Protein AF-A0A955S7M7-F1 (afdb_monomer_lite)

Foldseek 3Di:
DDAPPVRDDDDDDDDDPPDDDPPDDDDPVNVVVPPDDDQADQLLVVLVVLVVLQVPDPDRDLCVSCVVVVHDSVVSVLSPLLVVQDPVVSVVLPPDSNSSLDDSVLSVVLSPDDNVCSVVSSVVSVVPDPPPPPPPPDPDD

pLDDT: mean 81.3, std 17.33, range [35.22, 98.0]

Sequence (141 aa):
MAYNERREVSIVEGHAPYGISTEERINKKILKSYTPQKPKLNPIKTALRYQDVYQSLPSPSMKKAAEILGVSRVRVYQMLNLLKLDKAIINYLLKDKTGEYYTERQLRDLLYLPIDEQFKEIEKLHNSKPIESSNFSLKQT

Radius of gyration: 23.98 Å; chains: 1; bounding box: 55×56×64 Å

Secondary structure (DSSP, 8-state):
--B-TTS-B--PPPPPPTT--TTS---HHHHHHHS--PPPPPHHHHHHHHHHHHHTSSS--HHHHHHHHTS-HHHHHHHHHHTTS-HHHHHHHHSTTGGGG--HHHHHHHTTS-HHHHHHHHHHHHHTS------------

Structure (mmCIF, N/CA/C/O backbone):
data_AF-A0A955S7M7-F1
#
_entry.id   AF-A0A955S7M7-F1
#
loop_
_atom_site.group_PDB
_atom_site.id
_atom_site.type_symbol
_atom_site.label_atom_id
_atom_site.label_alt_id
_atom_site.label_comp_id
_atom_site.label_asym_id
_atom_site.label_entity_id
_atom_site.label_seq_id
_atom_site.pdbx_PDB_ins_code
_atom_site.Cartn_x
_atom_site.Cartn_y
_atom_site.Cartn_z
_atom_site.occupancy
_atom_site.B_iso_or_equiv
_atom_site.auth_seq_id
_atom_site.auth_comp_id
_atom_site.auth_asym_id
_atom_site.auth_atom_id
_atom_site.pdbx_PDB_model_num
ATOM 1 N N . MET A 1 1 ? 31.449 -32.552 17.020 1.00 50.72 1 MET A N 1
ATOM 2 C CA . MET A 1 1 ? 30.815 -33.228 18.170 1.00 50.72 1 MET A CA 1
ATOM 3 C C . MET A 1 1 ? 31.916 -33.562 19.152 1.00 50.72 1 MET A C 1
ATOM 5 O O . MET A 1 1 ? 32.897 -34.159 18.725 1.00 50.72 1 MET A O 1
ATOM 9 N N . ALA A 1 2 ? 31.822 -33.079 20.389 1.00 51.44 2 ALA A N 1
ATOM 10 C CA . ALA A 1 2 ? 32.811 -33.380 21.419 1.00 51.44 2 ALA A CA 1
ATOM 11 C C . ALA A 1 2 ? 32.436 -34.720 22.068 1.00 51.44 2 ALA A C 1
ATOM 13 O O . ALA A 1 2 ? 31.298 -34.889 22.497 1.00 51.44 2 ALA A O 1
ATOM 14 N N . TYR A 1 3 ? 33.368 -35.668 22.065 1.00 59.75 3 TYR A N 1
ATOM 15 C CA . TYR A 1 3 ? 33.224 -36.986 22.683 1.00 59.75 3 TYR A CA 1
ATOM 16 C C . TYR A 1 3 ? 34.063 -37.019 23.962 1.00 59.75 3 TYR A C 1
ATOM 18 O O . TYR A 1 3 ? 35.113 -36.374 24.011 1.00 59.75 3 TYR A O 1
ATOM 26 N N . ASN A 1 4 ? 33.623 -37.759 24.981 1.00 70.69 4 ASN A N 1
ATOM 27 C CA . ASN A 1 4 ? 34.439 -37.973 26.178 1.00 70.69 4 ASN A CA 1
ATOM 28 C C . ASN A 1 4 ? 35.606 -38.946 25.890 1.00 70.69 4 ASN A C 1
ATOM 30 O O . ASN A 1 4 ? 35.678 -39.559 24.822 1.00 70.69 4 ASN A O 1
ATOM 34 N N . GLU A 1 5 ? 36.515 -39.125 26.852 1.00 73.19 5 GLU A N 1
ATOM 35 C CA . GLU A 1 5 ? 37.690 -40.010 26.723 1.00 73.19 5 GLU A CA 1
ATOM 36 C C . GLU A 1 5 ? 37.332 -41.478 26.412 1.00 73.19 5 GLU A C 1
ATOM 38 O O . GLU A 1 5 ? 38.167 -42.235 25.920 1.00 73.19 5 GLU A O 1
ATOM 43 N N . ARG A 1 6 ? 36.072 -41.877 26.633 1.00 76.00 6 ARG A N 1
ATOM 44 C CA . ARG A 1 6 ? 35.530 -43.214 26.347 1.00 76.00 6 ARG A CA 1
ATOM 45 C C . ARG A 1 6 ? 34.767 -43.301 25.019 1.00 76.00 6 ARG A C 1
ATOM 47 O O . ARG A 1 6 ? 34.177 -44.335 24.730 1.00 76.00 6 ARG A O 1
ATOM 54 N N . ARG A 1 7 ? 34.810 -42.250 24.186 1.00 66.75 7 ARG A N 1
ATOM 55 C CA . ARG A 1 7 ? 34.071 -42.124 22.910 1.00 66.75 7 ARG A CA 1
ATOM 56 C C . ARG A 1 7 ? 32.548 -42.220 23.046 1.00 66.75 7 ARG A C 1
ATOM 58 O O . ARG A 1 7 ? 31.852 -42.521 22.078 1.00 66.75 7 ARG A O 1
ATOM 65 N N . GLU A 1 8 ? 32.019 -41.907 24.217 1.00 77.50 8 GLU A N 1
ATOM 66 C CA . GLU A 1 8 ? 30.584 -41.799 24.444 1.00 77.50 8 GLU A CA 1
ATOM 67 C C . GLU A 1 8 ? 30.122 -40.357 24.204 1.00 77.50 8 GLU A C 1
ATOM 69 O O . GLU A 1 8 ? 30.885 -39.389 24.329 1.00 77.50 8 GLU A O 1
ATOM 74 N N . VAL A 1 9 ? 28.848 -40.210 23.839 1.00 63.97 9 VAL A N 1
ATOM 75 C CA . VAL A 1 9 ? 28.212 -38.902 23.678 1.00 63.97 9 VAL A CA 1
ATOM 76 C C . VAL A 1 9 ? 27.971 -38.319 25.070 1.00 63.97 9 VAL A C 1
ATOM 78 O O . VAL A 1 9 ? 27.042 -38.719 25.765 1.00 63.97 9 VAL A O 1
ATOM 81 N N . SER A 1 10 ? 28.808 -37.369 25.487 1.00 64.00 10 SER A N 1
ATOM 82 C CA . SER A 1 10 ? 28.600 -36.616 26.724 1.00 64.00 10 SER A CA 1
ATOM 83 C C . SER A 1 10 ? 27.655 -35.444 26.468 1.00 64.00 10 SER A C 1
ATOM 85 O O . SER A 1 10 ? 28.010 -34.498 25.760 1.00 64.00 10 SER A O 1
ATOM 87 N N . ILE A 1 11 ? 26.459 -35.493 27.051 1.00 71.94 11 ILE A N 1
ATOM 88 C CA . ILE A 1 11 ? 25.550 -34.347 27.100 1.00 71.94 11 ILE A CA 1
ATOM 89 C C . ILE A 1 11 ? 26.026 -33.449 28.246 1.00 71.94 11 ILE A C 1
ATOM 91 O O . ILE A 1 11 ? 25.986 -33.851 29.404 1.00 71.94 11 ILE A O 1
ATOM 95 N N . VAL A 1 12 ? 26.518 -32.253 27.920 1.00 71.69 12 VAL A N 1
ATOM 96 C CA . VAL A 1 12 ? 26.859 -31.229 28.916 1.00 71.69 12 VAL A CA 1
ATOM 97 C C . VAL A 1 12 ? 25.643 -30.325 29.083 1.00 71.69 12 VAL A C 1
ATOM 99 O O . VAL A 1 12 ? 25.223 -29.672 28.126 1.00 71.69 12 VAL A O 1
ATOM 102 N N . GLU A 1 13 ? 25.061 -30.298 30.280 1.00 66.62 13 GLU A N 1
ATOM 103 C CA . GLU A 1 13 ? 23.952 -29.399 30.600 1.00 66.62 13 GLU A CA 1
ATOM 104 C C . GLU A 1 13 ? 24.451 -27.946 30.637 1.00 66.62 13 GLU A C 1
ATOM 106 O O . GLU A 1 13 ? 25.315 -27.577 31.432 1.00 66.62 13 GLU A O 1
ATOM 111 N N . GLY A 1 14 ? 23.935 -27.109 29.734 1.00 73.31 14 GLY A N 1
ATOM 112 C CA . GLY A 1 14 ? 24.192 -25.669 29.746 1.00 73.31 14 GLY A CA 1
ATOM 113 C C . GLY A 1 14 ? 23.312 -24.950 30.771 1.00 73.31 14 GLY A C 1
ATOM 114 O O . GLY A 1 14 ? 22.201 -25.389 31.062 1.00 73.31 14 GLY A O 1
ATOM 115 N N . HIS A 1 15 ? 23.775 -23.814 31.298 1.00 65.88 15 HIS A N 1
ATOM 116 C CA . HIS A 1 15 ? 22.924 -22.947 32.118 1.00 65.88 15 HIS A CA 1
ATOM 117 C C . HIS A 1 15 ? 21.809 -22.326 31.268 1.00 65.88 15 HIS A C 1
ATOM 119 O O . HIS A 1 15 ? 22.070 -21.739 30.215 1.00 65.88 15 HIS A O 1
ATOM 125 N N . ALA A 1 16 ? 20.563 -22.450 31.732 1.00 59.22 16 ALA A N 1
ATOM 126 C CA . ALA A 1 16 ? 19.415 -21.829 31.087 1.00 59.22 16 ALA A CA 1
ATOM 127 C C . ALA A 1 16 ? 19.572 -20.293 31.082 1.00 59.22 16 ALA A C 1
ATOM 129 O O . ALA A 1 16 ? 20.018 -19.723 32.083 1.00 59.22 16 ALA A O 1
ATOM 130 N N . PRO A 1 17 ? 19.223 -19.601 29.980 1.00 62.66 17 PRO A N 1
ATOM 131 C CA . PRO A 1 17 ? 19.267 -18.144 29.937 1.00 62.66 17 PRO A CA 1
ATOM 132 C C . PRO A 1 17 ? 18.369 -17.564 31.037 1.00 62.66 17 PRO A C 1
ATOM 134 O O . PRO A 1 17 ? 17.229 -17.993 31.221 1.00 62.66 17 PRO A O 1
ATOM 137 N N . TYR A 1 18 ? 18.901 -16.596 31.782 1.00 59.19 18 TYR A N 1
ATOM 138 C CA . TYR A 1 18 ? 18.218 -15.962 32.907 1.00 59.19 18 TYR A CA 1
ATOM 139 C C . TYR A 1 18 ? 16.876 -15.335 32.478 1.00 59.19 18 TYR A C 1
ATOM 141 O O . TYR A 1 18 ? 16.777 -14.710 31.423 1.00 59.19 18 TYR A O 1
ATOM 149 N N . GLY A 1 19 ? 15.844 -15.469 33.323 1.00 59.75 19 GLY A N 1
ATOM 150 C CA . GLY A 1 19 ? 14.578 -14.728 33.198 1.00 59.75 19 GLY A CA 1
ATOM 151 C C . GLY A 1 19 ? 13.361 -15.496 32.669 1.00 59.75 19 GLY A C 1
ATOM 152 O O . GLY A 1 19 ? 12.301 -14.892 32.521 1.00 59.75 19 GLY A O 1
ATOM 153 N N . ILE A 1 20 ? 13.466 -16.803 32.415 1.00 56.72 20 ILE A N 1
ATOM 154 C CA . ILE A 1 20 ? 12.308 -17.656 32.111 1.00 56.72 20 ILE A CA 1
ATOM 155 C C . ILE A 1 20 ? 12.037 -18.534 33.336 1.00 56.72 20 ILE A C 1
ATOM 157 O O . ILE A 1 20 ? 12.893 -19.331 33.709 1.00 56.72 20 ILE A O 1
ATOM 161 N N . SER A 1 21 ? 10.872 -18.374 33.975 1.00 54.31 21 SER A N 1
ATOM 162 C CA . SER A 1 21 ? 10.442 -19.276 35.052 1.00 54.31 21 SER A CA 1
ATOM 163 C C . SER A 1 21 ? 10.392 -20.706 34.509 1.00 54.31 21 SER A C 1
ATOM 165 O O . SER A 1 21 ? 9.689 -20.978 33.537 1.00 54.31 21 SER A O 1
ATOM 167 N N . THR A 1 22 ? 11.171 -21.608 35.102 1.00 56.41 22 THR A N 1
ATOM 168 C CA . THR A 1 22 ? 11.323 -23.011 34.679 1.00 56.41 22 THR A CA 1
ATOM 169 C C . THR A 1 22 ? 10.104 -23.883 34.988 1.00 56.41 22 THR A C 1
ATOM 171 O O . THR A 1 22 ? 10.084 -25.049 34.604 1.00 56.41 22 THR A O 1
ATOM 174 N N . GLU A 1 23 ? 9.094 -23.342 35.672 1.00 63.41 23 GLU A N 1
ATOM 175 C CA . GLU A 1 23 ? 7.912 -24.089 36.123 1.00 63.41 23 GLU A CA 1
ATOM 176 C C . GLU A 1 23 ? 6.838 -24.231 35.033 1.00 63.41 23 GLU A C 1
ATOM 178 O O . GLU A 1 23 ? 6.063 -25.188 35.040 1.00 63.41 23 GLU A O 1
ATOM 183 N N . GLU A 1 24 ? 6.818 -23.331 34.045 1.00 65.00 24 GLU A N 1
ATOM 184 C CA . GLU A 1 24 ? 5.867 -23.381 32.936 1.00 65.00 24 GLU A CA 1
ATOM 185 C C . GLU A 1 24 ? 6.551 -23.775 31.625 1.00 65.00 24 GLU A C 1
ATOM 187 O O . GLU A 1 24 ? 7.594 -23.245 31.235 1.00 65.00 24 GLU A O 1
ATOM 192 N N . ARG A 1 25 ? 5.923 -24.688 30.875 1.00 73.06 25 ARG A N 1
ATOM 193 C CA . ARG A 1 25 ? 6.382 -25.048 29.531 1.00 73.06 25 ARG A CA 1
ATOM 194 C C . ARG A 1 25 ? 6.424 -23.796 28.653 1.00 73.06 25 ARG A C 1
ATOM 196 O O . ARG A 1 25 ? 5.383 -23.211 28.344 1.00 73.06 25 ARG A O 1
ATOM 203 N N . ILE A 1 26 ? 7.619 -23.438 28.182 1.00 74.69 26 ILE A N 1
ATOM 204 C CA . ILE A 1 26 ? 7.819 -22.326 27.247 1.00 74.69 26 ILE A CA 1
ATOM 205 C C . ILE A 1 26 ? 6.971 -22.570 25.995 1.00 74.69 26 ILE A C 1
ATOM 207 O O . ILE A 1 26 ? 7.253 -23.449 25.180 1.00 74.69 26 ILE A O 1
ATOM 211 N N . ASN A 1 27 ? 5.926 -21.762 25.833 1.00 79.88 27 ASN A N 1
ATOM 212 C CA . ASN A 1 27 ? 5.008 -21.833 24.704 1.00 79.88 27 ASN A CA 1
ATOM 213 C C . ASN A 1 27 ? 5.214 -20.639 23.764 1.00 79.88 27 ASN A C 1
ATOM 215 O O . ASN A 1 27 ? 5.605 -19.548 24.181 1.00 79.88 27 ASN A O 1
ATOM 219 N N . LYS A 1 28 ? 4.870 -20.801 22.476 1.00 79.31 28 LYS A N 1
ATOM 220 C CA . LYS A 1 28 ? 5.004 -19.741 21.449 1.00 79.31 28 LYS A CA 1
ATOM 221 C C . LYS A 1 28 ? 4.345 -18.411 21.846 1.00 79.31 28 LYS A C 1
ATOM 223 O O . LYS A 1 28 ? 4.789 -17.358 21.403 1.00 79.31 28 LYS A O 1
ATOM 228 N N . LYS A 1 29 ? 3.282 -18.456 22.657 1.00 80.50 29 LYS A N 1
ATOM 229 C CA . LYS A 1 29 ? 2.574 -17.271 23.164 1.00 80.50 29 LYS A CA 1
ATOM 230 C C . LYS A 1 29 ? 3.432 -16.467 24.150 1.00 80.50 29 LYS A C 1
ATOM 232 O O . LYS A 1 29 ? 3.500 -15.254 24.009 1.00 80.50 29 LYS A O 1
ATOM 237 N N . ILE A 1 30 ? 4.120 -17.157 25.061 1.00 79.75 30 ILE A N 1
ATOM 238 C CA . ILE A 1 30 ? 5.053 -16.572 26.035 1.00 79.75 30 ILE A CA 1
ATOM 239 C C . ILE A 1 30 ? 6.227 -15.936 25.284 1.00 79.75 30 ILE A C 1
ATOM 241 O O . ILE A 1 30 ? 6.540 -14.770 25.473 1.00 79.75 30 ILE A O 1
ATOM 245 N N . LEU A 1 31 ? 6.816 -16.648 24.318 1.00 80.19 31 LEU A N 1
ATOM 246 C CA . LEU A 1 31 ? 7.894 -16.080 23.498 1.00 80.19 31 LEU A CA 1
ATOM 247 C C . LEU A 1 31 ? 7.456 -14.811 22.743 1.00 80.19 31 LEU A C 1
ATOM 249 O O . LEU A 1 31 ? 8.218 -13.852 22.672 1.00 80.19 31 LEU A O 1
ATOM 253 N N . LYS A 1 32 ? 6.216 -14.766 22.231 1.00 78.25 32 LYS A N 1
ATOM 254 C CA . LYS A 1 32 ? 5.663 -13.574 21.563 1.00 78.25 32 LYS A CA 1
ATOM 255 C C . LY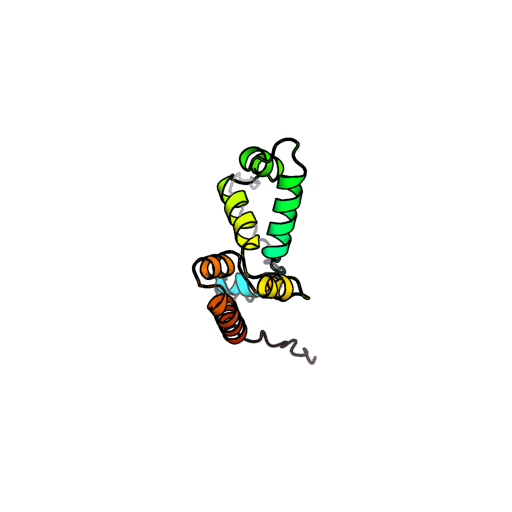S A 1 32 ? 5.469 -12.372 22.493 1.00 78.25 32 LYS A C 1
ATOM 257 O O . LYS A 1 32 ? 5.595 -11.248 22.019 1.00 78.25 32 LYS A O 1
ATOM 262 N N . SER A 1 33 ? 5.156 -12.569 23.775 1.00 77.06 33 SER A N 1
ATOM 263 C CA . SER A 1 33 ? 5.026 -11.443 24.713 1.00 77.06 33 SER A CA 1
ATOM 264 C C . SER A 1 33 ? 6.374 -10.817 25.070 1.00 77.06 33 SER A C 1
ATOM 266 O O . SER A 1 33 ? 6.419 -9.631 25.373 1.00 77.06 33 SER A O 1
ATOM 268 N N . TYR A 1 34 ? 7.465 -11.586 24.990 1.00 78.12 34 TYR A N 1
ATOM 269 C CA . TYR A 1 34 ? 8.823 -11.091 25.244 1.00 78.12 34 TYR A CA 1
ATOM 270 C C . TYR A 1 34 ? 9.558 -10.612 23.985 1.00 78.12 34 TYR A C 1
ATOM 272 O O . TYR A 1 34 ? 10.609 -9.982 24.096 1.00 78.12 34 TYR A O 1
ATOM 280 N N . THR A 1 35 ? 9.041 -10.875 22.779 1.00 74.56 35 THR A N 1
ATOM 281 C CA . THR A 1 35 ? 9.638 -10.305 21.565 1.00 74.56 35 THR A CA 1
ATOM 282 C C . THR A 1 35 ? 9.396 -8.796 21.499 1.00 74.56 35 THR A C 1
ATOM 284 O O . THR A 1 35 ? 8.239 -8.375 21.563 1.00 74.56 35 THR A O 1
ATOM 287 N N . PRO A 1 36 ? 10.446 -7.972 21.312 1.00 74.44 36 PRO A N 1
ATOM 288 C CA . PRO A 1 36 ? 10.286 -6.530 21.199 1.00 74.44 36 PRO A CA 1
ATOM 289 C C . PRO A 1 36 ? 9.403 -6.203 19.995 1.00 74.44 36 PRO A C 1
ATOM 291 O O . PRO A 1 36 ? 9.660 -6.658 18.873 1.00 74.44 36 PRO A O 1
ATOM 294 N N . GLN A 1 37 ? 8.356 -5.412 20.225 1.00 68.06 37 GLN A N 1
ATOM 295 C CA . GLN A 1 37 ? 7.478 -4.962 19.155 1.00 68.06 37 GLN A CA 1
ATOM 296 C C . GLN A 1 37 ? 8.246 -3.989 18.259 1.00 68.06 37 GLN A C 1
ATOM 298 O O . GLN A 1 37 ? 8.525 -2.852 18.636 1.00 68.06 37 GLN A O 1
ATOM 303 N N . LYS A 1 38 ? 8.633 -4.446 17.065 1.00 69.50 38 LYS A N 1
ATOM 304 C CA . LYS A 1 38 ? 9.236 -3.566 16.061 1.00 69.50 38 LYS A CA 1
ATOM 305 C C . LYS A 1 38 ? 8.142 -2.670 15.469 1.00 69.50 38 LYS A C 1
ATOM 307 O O . LYS A 1 38 ? 7.090 -3.204 15.103 1.00 69.50 38 LYS A O 1
ATOM 312 N N . PRO A 1 39 ? 8.379 -1.352 15.332 1.00 68.31 39 PRO A N 1
ATOM 313 C CA . PRO A 1 39 ? 7.423 -0.468 14.682 1.00 68.31 39 PRO A CA 1
ATOM 314 C C . PRO A 1 39 ? 7.182 -0.952 13.252 1.00 68.31 39 PRO A C 1
ATOM 316 O O . PRO A 1 39 ? 8.118 -1.294 12.521 1.00 68.31 39 PRO A O 1
ATOM 319 N N . LYS A 1 40 ? 5.908 -1.047 12.868 1.00 80.38 40 LYS A N 1
ATOM 320 C CA . LYS A 1 40 ? 5.527 -1.484 11.525 1.00 80.38 40 LYS A CA 1
ATOM 321 C C . LYS A 1 40 ? 5.818 -0.359 10.543 1.00 80.38 40 LYS A C 1
ATOM 323 O O . LYS A 1 40 ? 5.518 0.800 10.802 1.00 80.38 40 LYS A O 1
ATOM 328 N N . LEU A 1 41 ? 6.379 -0.707 9.389 1.00 87.75 41 LEU A N 1
ATOM 329 C CA . LEU A 1 41 ? 6.639 0.273 8.343 1.00 87.75 41 LEU A CA 1
ATOM 330 C C . LEU A 1 41 ? 5.313 0.746 7.737 1.00 87.75 41 LEU A C 1
ATOM 332 O O . LEU A 1 41 ? 4.488 -0.074 7.336 1.00 87.75 41 LEU A O 1
ATOM 336 N N . ASN A 1 42 ? 5.136 2.062 7.635 1.00 92.88 42 ASN A N 1
ATOM 337 C CA . ASN A 1 42 ? 3.965 2.657 7.001 1.00 92.88 42 ASN A CA 1
ATOM 338 C C . ASN A 1 42 ? 3.853 2.186 5.527 1.00 92.88 42 ASN A C 1
ATOM 340 O O . ASN A 1 42 ? 4.772 2.438 4.729 1.00 92.88 42 ASN A O 1
ATOM 344 N N . PRO A 1 43 ? 2.744 1.527 5.135 1.00 94.12 43 PRO A N 1
ATOM 345 C CA . PRO A 1 43 ? 2.565 1.027 3.774 1.00 94.12 43 PRO A CA 1
ATOM 346 C C . PRO A 1 43 ? 2.586 2.128 2.710 1.00 94.12 43 PRO A C 1
ATOM 348 O O . PRO A 1 43 ? 3.123 1.907 1.628 1.00 94.12 43 PRO A O 1
ATOM 351 N N . ILE A 1 44 ? 2.069 3.322 3.016 1.00 96.31 44 ILE A N 1
ATOM 352 C CA . ILE A 1 44 ? 2.034 4.452 2.076 1.00 96.31 44 ILE A CA 1
ATOM 353 C C . ILE A 1 44 ? 3.440 5.006 1.841 1.00 96.31 44 ILE A C 1
ATOM 355 O O . ILE A 1 44 ? 3.826 5.218 0.696 1.00 96.31 44 ILE A O 1
ATOM 359 N N . LYS A 1 45 ? 4.261 5.141 2.893 1.00 95.06 45 LYS A N 1
ATOM 360 C CA . LYS A 1 45 ? 5.680 5.527 2.737 1.00 95.06 45 LYS A CA 1
ATOM 361 C C . LYS A 1 45 ? 6.440 4.518 1.874 1.00 95.06 45 LYS A C 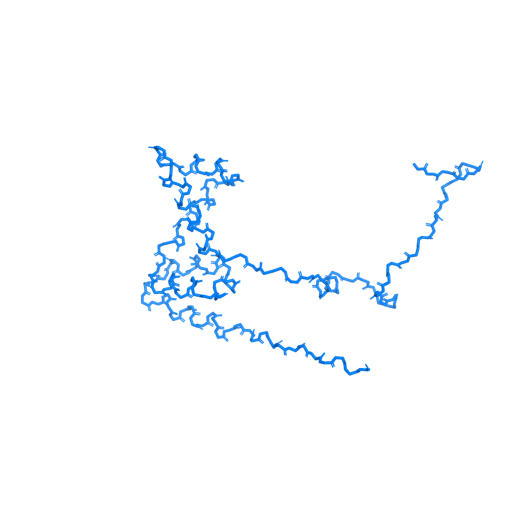1
ATOM 363 O O . LYS A 1 45 ? 7.257 4.890 1.037 1.00 95.06 45 LYS A O 1
ATOM 368 N N . THR A 1 46 ? 6.135 3.233 2.049 1.00 95.19 46 THR A N 1
ATOM 369 C CA . THR A 1 46 ? 6.705 2.168 1.215 1.00 95.19 46 THR A CA 1
ATOM 370 C C . THR A 1 46 ? 6.257 2.303 -0.240 1.00 95.19 46 THR A C 1
ATOM 372 O O . THR A 1 46 ? 7.080 2.186 -1.142 1.00 95.19 46 THR A O 1
ATOM 375 N N . ALA A 1 47 ? 4.976 2.587 -0.477 1.00 97.12 47 ALA A N 1
ATOM 376 C CA . ALA A 1 47 ? 4.431 2.780 -1.814 1.00 97.12 47 ALA A CA 1
ATOM 377 C C . ALA A 1 47 ? 5.031 3.995 -2.539 1.00 97.12 47 ALA A C 1
ATOM 379 O O . ALA A 1 47 ? 5.350 3.882 -3.721 1.00 97.12 47 ALA A O 1
ATOM 380 N N . LEU A 1 48 ? 5.267 5.106 -1.834 1.00 97.00 48 LEU A N 1
ATOM 381 C CA . LEU A 1 48 ? 5.964 6.274 -2.384 1.00 97.00 48 LEU A CA 1
ATOM 382 C C . LEU A 1 48 ? 7.390 5.922 -2.822 1.00 97.00 48 LEU A C 1
ATOM 384 O O . LEU A 1 48 ? 7.749 6.159 -3.968 1.00 97.00 48 LEU A O 1
ATOM 388 N N . ARG A 1 49 ? 8.156 5.206 -1.987 1.00 96.81 49 ARG A N 1
ATOM 389 C CA . ARG A 1 49 ? 9.492 4.716 -2.379 1.00 96.81 49 ARG A CA 1
ATOM 390 C C . ARG A 1 49 ? 9.446 3.867 -3.656 1.00 96.81 49 ARG A C 1
ATOM 392 O O . ARG A 1 49 ? 10.355 3.916 -4.480 1.00 96.81 49 ARG A O 1
ATOM 399 N N . TYR A 1 50 ? 8.407 3.049 -3.816 1.00 97.56 50 TYR A N 1
ATOM 400 C CA . TYR A 1 50 ? 8.226 2.239 -5.022 1.00 97.56 50 TYR A CA 1
ATOM 401 C C . TYR A 1 50 ? 7.901 3.107 -6.239 1.00 97.56 50 TYR A C 1
ATOM 403 O O . TYR A 1 50 ? 8.383 2.813 -7.333 1.00 97.56 50 TYR A O 1
ATOM 411 N N . GLN A 1 51 ? 7.105 4.161 -6.055 1.00 97.38 51 GLN A N 1
ATOM 412 C CA . GLN A 1 51 ? 6.819 5.148 -7.090 1.00 97.38 51 GLN A CA 1
ATOM 413 C C . GLN A 1 51 ? 8.093 5.869 -7.536 1.00 97.38 51 GLN A C 1
ATOM 415 O O . GLN A 1 51 ? 8.323 5.945 -8.740 1.00 97.38 51 GLN A O 1
ATOM 420 N N . ASP A 1 52 ? 8.948 6.290 -6.604 1.00 97.06 52 ASP A N 1
ATOM 421 C CA . ASP A 1 52 ? 10.220 6.958 -6.909 1.00 97.06 52 ASP A CA 1
ATOM 422 C C . ASP A 1 52 ? 11.127 6.066 -7.773 1.00 97.06 52 ASP A C 1
ATOM 424 O O . ASP A 1 52 ? 11.661 6.483 -8.805 1.00 97.06 52 ASP A O 1
ATOM 428 N N . VAL A 1 53 ? 11.252 4.786 -7.407 1.00 96.62 53 VAL A N 1
ATOM 429 C CA . VAL A 1 53 ? 12.031 3.817 -8.195 1.00 96.62 53 VAL A CA 1
ATOM 430 C C . VAL A 1 53 ? 11.385 3.566 -9.557 1.00 96.62 53 VAL A C 1
ATOM 432 O O . VAL A 1 53 ? 12.080 3.479 -10.562 1.00 96.62 53 VAL A O 1
ATOM 435 N N . TYR A 1 54 ? 10.058 3.473 -9.627 1.00 96.56 54 TYR A N 1
ATOM 436 C CA . TYR A 1 54 ? 9.354 3.260 -10.890 1.00 96.56 54 TYR A CA 1
ATOM 437 C C . TYR A 1 54 ? 9.491 4.451 -11.853 1.00 96.56 54 TYR A C 1
ATOM 439 O O . TYR A 1 54 ? 9.660 4.241 -13.055 1.00 96.56 54 TYR A O 1
ATOM 447 N N . GLN A 1 55 ? 9.430 5.680 -11.335 1.00 96.00 55 GLN A N 1
ATOM 448 C CA . GLN A 1 55 ? 9.507 6.920 -12.114 1.00 96.00 55 GLN A CA 1
ATOM 449 C C . GLN A 1 55 ? 10.936 7.308 -12.503 1.00 96.00 55 GLN A C 1
ATOM 451 O O . GLN A 1 55 ? 11.125 7.933 -13.540 1.00 96.00 55 GLN A O 1
ATOM 456 N N . SER A 1 56 ? 11.941 6.917 -11.718 1.00 94.56 56 SER A N 1
ATOM 457 C CA . SER A 1 56 ? 13.354 7.175 -12.040 1.00 94.56 56 SER A CA 1
ATOM 458 C C . SER A 1 56 ? 13.897 6.311 -13.188 1.00 94.56 56 SER A C 1
ATOM 460 O O . SER A 1 56 ? 15.002 6.547 -13.676 1.00 94.56 56 SER A O 1
ATOM 462 N N . LEU A 1 57 ? 13.134 5.317 -13.651 1.00 92.62 57 LEU A N 1
ATOM 463 C CA . LEU A 1 57 ? 13.511 4.490 -14.792 1.00 92.62 57 LEU A CA 1
ATOM 464 C C . LEU A 1 57 ? 13.399 5.260 -16.119 1.00 92.62 57 LEU A C 1
ATOM 466 O O . LEU A 1 57 ? 12.361 5.867 -16.375 1.00 92.62 57 LEU A O 1
ATOM 470 N N . PRO A 1 58 ? 14.364 5.099 -17.050 1.00 92.06 58 PRO A N 1
ATOM 471 C CA . PRO A 1 58 ? 14.264 5.665 -18.402 1.00 92.06 58 PRO A CA 1
ATOM 472 C C . PRO A 1 58 ? 13.018 5.189 -19.165 1.00 92.06 58 PRO A C 1
ATOM 474 O O . PRO A 1 58 ? 12.479 5.887 -20.014 1.00 92.06 58 PRO A O 1
ATOM 477 N N . SER A 1 59 ? 12.568 3.967 -18.860 1.00 91.38 59 SER A N 1
ATOM 478 C CA . SER A 1 59 ? 11.363 3.346 -19.404 1.00 91.38 59 SER A CA 1
ATOM 479 C C . SER A 1 59 ? 10.553 2.751 -18.241 1.00 91.38 59 SER A C 1
ATOM 481 O O . SER A 1 59 ? 10.976 1.710 -17.709 1.00 91.38 59 SER A O 1
ATOM 483 N N . PRO A 1 60 ? 9.425 3.358 -17.829 1.00 89.88 60 PRO A N 1
ATOM 484 C CA . PRO A 1 60 ? 8.646 2.882 -16.691 1.00 89.88 60 PRO A CA 1
ATOM 485 C C . PRO A 1 60 ? 8.160 1.449 -16.922 1.00 89.88 60 PRO A C 1
ATOM 487 O O . PRO A 1 60 ? 7.353 1.167 -17.806 1.00 89.88 60 PRO A O 1
ATOM 490 N N . SER A 1 61 ? 8.691 0.507 -16.144 1.00 95.56 61 SER A N 1
ATOM 491 C CA . SER A 1 61 ? 8.327 -0.905 -16.234 1.00 95.56 61 SER A CA 1
ATOM 492 C C . SER A 1 61 ? 8.321 -1.530 -14.852 1.00 95.56 61 SER A C 1
ATOM 494 O O . SER A 1 61 ? 9.332 -1.541 -14.151 1.00 95.56 61 SER A O 1
ATOM 496 N N . MET A 1 62 ? 7.181 -2.117 -14.479 1.00 95.62 62 MET A N 1
ATOM 497 C CA . MET A 1 62 ? 7.025 -2.786 -13.185 1.00 95.62 62 MET A CA 1
ATOM 498 C C . MET A 1 62 ? 7.988 -3.964 -13.025 1.00 95.62 62 MET A C 1
ATOM 500 O O . MET A 1 62 ? 8.356 -4.285 -11.903 1.00 95.62 62 MET A O 1
ATOM 504 N N . LYS A 1 63 ? 8.404 -4.608 -14.126 1.00 96.69 63 LYS A N 1
ATOM 505 C CA . LYS A 1 63 ? 9.384 -5.702 -14.085 1.00 96.69 63 LYS A CA 1
ATOM 506 C C . LYS A 1 63 ? 10.765 -5.183 -13.672 1.00 96.69 63 LYS A C 1
ATOM 508 O O . LYS A 1 63 ? 11.333 -5.698 -12.720 1.00 96.69 63 LYS A O 1
ATOM 513 N N . LYS A 1 64 ? 11.248 -4.119 -14.324 1.00 96.25 64 LYS A N 1
ATOM 514 C CA . LYS A 1 64 ? 12.541 -3.493 -14.001 1.00 96.25 64 LYS A CA 1
ATOM 515 C C . LYS A 1 64 ? 12.552 -2.910 -12.585 1.00 96.25 64 LYS A C 1
ATOM 517 O O . LYS A 1 64 ? 13.499 -3.121 -11.839 1.00 96.25 64 LYS A O 1
ATOM 522 N N . ALA A 1 65 ? 11.474 -2.232 -12.184 1.00 96.94 65 ALA A N 1
ATOM 523 C CA . ALA A 1 65 ? 11.345 -1.716 -10.820 1.00 96.94 65 ALA A CA 1
ATOM 524 C C . ALA A 1 65 ? 11.370 -2.847 -9.775 1.00 96.94 65 ALA A C 1
ATOM 526 O O . ALA A 1 65 ? 11.984 -2.704 -8.723 1.00 96.94 65 ALA A O 1
ATOM 527 N N . ALA A 1 66 ? 10.736 -3.985 -10.074 1.00 97.50 66 ALA A N 1
ATOM 528 C CA . ALA A 1 66 ? 10.724 -5.155 -9.202 1.00 97.50 66 ALA A CA 1
ATOM 529 C C . ALA A 1 66 ? 12.113 -5.796 -9.054 1.00 97.50 66 ALA A C 1
ATOM 531 O O . ALA A 1 66 ? 12.494 -6.139 -7.938 1.00 97.50 66 ALA A O 1
ATOM 532 N N . GLU A 1 67 ? 12.878 -5.892 -10.147 1.00 96.69 67 GLU A N 1
ATOM 533 C CA . GLU A 1 67 ? 14.273 -6.357 -10.137 1.00 96.69 67 GLU A CA 1
ATOM 534 C C . GLU A 1 67 ? 15.152 -5.466 -9.243 1.00 96.69 67 GLU A C 1
ATOM 536 O O . GLU A 1 67 ? 15.851 -5.981 -8.375 1.00 96.69 67 GLU A O 1
ATOM 541 N N . ILE A 1 68 ? 15.044 -4.138 -9.373 1.00 96.12 68 ILE A N 1
ATOM 542 C CA . ILE A 1 68 ? 15.793 -3.173 -8.542 1.00 96.12 68 ILE A CA 1
ATOM 543 C C . ILE A 1 68 ? 15.406 -3.279 -7.060 1.00 96.12 68 ILE A C 1
ATOM 545 O O . ILE A 1 68 ? 16.258 -3.201 -6.178 1.00 96.12 68 ILE A O 1
ATOM 549 N N . LEU A 1 69 ? 14.114 -3.440 -6.774 1.00 95.94 69 LEU A N 1
ATOM 550 C CA . LEU A 1 69 ? 13.590 -3.515 -5.408 1.00 95.94 69 LEU A CA 1
ATOM 551 C C . LEU A 1 69 ? 13.742 -4.907 -4.771 1.00 95.94 69 LEU A C 1
ATOM 553 O O . LEU A 1 69 ? 13.467 -5.045 -3.579 1.00 95.94 69 LEU A O 1
ATOM 557 N N . GLY A 1 70 ? 14.147 -5.927 -5.536 1.00 97.12 70 GLY A N 1
ATOM 558 C CA . GLY A 1 70 ? 14.263 -7.309 -5.062 1.00 97.12 70 GLY A CA 1
ATOM 559 C C . GLY A 1 70 ? 12.918 -7.952 -4.703 1.00 97.12 70 GLY A C 1
ATOM 560 O O . GLY A 1 70 ? 12.841 -8.754 -3.773 1.00 97.12 70 GLY A O 1
ATOM 561 N N . VAL A 1 71 ? 11.837 -7.580 -5.394 1.00 97.00 71 VAL A N 1
ATOM 562 C CA . VAL A 1 71 ? 10.473 -8.075 -5.128 1.00 97.00 71 VAL A CA 1
ATOM 563 C C . VAL A 1 71 ? 9.812 -8.610 -6.395 1.00 97.00 71 VAL A C 1
ATOM 565 O O . VAL A 1 71 ? 10.351 -8.517 -7.491 1.00 97.00 71 VAL A O 1
ATOM 568 N N . SER A 1 72 ? 8.614 -9.185 -6.271 1.00 98.00 72 SER A N 1
ATOM 569 C CA . SER A 1 72 ? 7.842 -9.612 -7.440 1.00 98.00 72 SER A CA 1
ATOM 570 C C . SER A 1 72 ? 7.201 -8.423 -8.166 1.00 98.00 72 SER A C 1
ATOM 572 O O . SER A 1 72 ? 6.822 -7.419 -7.558 1.00 98.00 72 SER A O 1
ATOM 574 N N . ARG A 1 73 ? 6.971 -8.566 -9.479 1.00 96.88 73 ARG A N 1
ATOM 575 C CA . ARG A 1 73 ? 6.214 -7.581 -10.277 1.00 96.88 73 ARG A CA 1
ATOM 576 C C . ARG A 1 73 ? 4.839 -7.276 -9.668 1.00 96.88 73 ARG A C 1
ATOM 578 O O . ARG A 1 73 ? 4.414 -6.124 -9.642 1.00 96.88 73 ARG A O 1
ATOM 585 N N . VAL A 1 74 ? 4.151 -8.307 -9.171 1.00 96.94 74 VAL A N 1
ATOM 586 C CA . VAL A 1 74 ? 2.835 -8.175 -8.525 1.00 96.94 74 VAL A CA 1
ATOM 587 C C . VAL A 1 74 ? 2.928 -7.313 -7.268 1.00 96.94 74 VAL A C 1
ATOM 589 O O . VAL A 1 74 ? 2.051 -6.483 -7.037 1.00 96.94 74 VAL A O 1
ATOM 592 N N . ARG A 1 75 ? 4.006 -7.449 -6.486 1.00 96.88 75 ARG A N 1
ATOM 593 C CA . ARG A 1 75 ? 4.219 -6.620 -5.298 1.00 96.88 75 ARG A CA 1
ATOM 594 C C . ARG A 1 75 ? 4.344 -5.142 -5.656 1.00 96.88 75 ARG A C 1
ATOM 596 O O . ARG A 1 75 ? 3.746 -4.313 -4.977 1.00 96.88 75 ARG A O 1
ATOM 603 N N . VAL A 1 76 ? 5.061 -4.817 -6.734 1.00 97.19 76 VAL A N 1
ATOM 604 C CA . VAL A 1 76 ? 5.174 -3.432 -7.219 1.00 97.19 76 VAL A CA 1
ATOM 605 C C . VAL A 1 76 ? 3.809 -2.875 -7.603 1.00 97.19 76 VAL A C 1
ATOM 607 O O . VAL A 1 76 ? 3.444 -1.794 -7.151 1.00 97.19 76 VAL A O 1
ATOM 610 N N . TYR A 1 77 ? 3.022 -3.641 -8.362 1.00 96.69 77 TYR A N 1
ATOM 611 C CA . TYR A 1 77 ? 1.658 -3.251 -8.716 1.00 96.69 77 TYR A CA 1
ATOM 612 C C . TYR A 1 77 ? 0.799 -2.975 -7.474 1.00 96.69 77 TYR A C 1
ATOM 614 O O . TYR A 1 77 ? 0.168 -1.926 -7.399 1.00 96.69 77 TYR A O 1
ATOM 622 N N . GLN A 1 78 ? 0.808 -3.874 -6.483 1.00 96.31 78 GLN A N 1
ATOM 623 C CA . GLN A 1 78 ? 0.041 -3.712 -5.242 1.00 96.31 78 GLN A CA 1
ATOM 624 C C . GLN A 1 78 ? 0.415 -2.431 -4.492 1.00 96.31 78 GLN A C 1
ATOM 626 O O . GLN A 1 78 ? -0.480 -1.697 -4.081 1.00 96.31 78 GLN A O 1
ATOM 631 N N . MET A 1 79 ? 1.716 -2.151 -4.341 1.00 97.12 79 MET A N 1
ATOM 632 C CA . MET A 1 79 ? 2.192 -0.931 -3.681 1.00 97.12 79 MET A CA 1
ATOM 633 C C . MET A 1 79 ? 1.741 0.320 -4.431 1.00 97.12 79 MET A C 1
ATOM 635 O O . MET A 1 79 ? 1.155 1.210 -3.827 1.00 97.12 79 MET A O 1
ATOM 639 N N . LEU A 1 80 ? 1.948 0.375 -5.748 1.00 96.75 80 LEU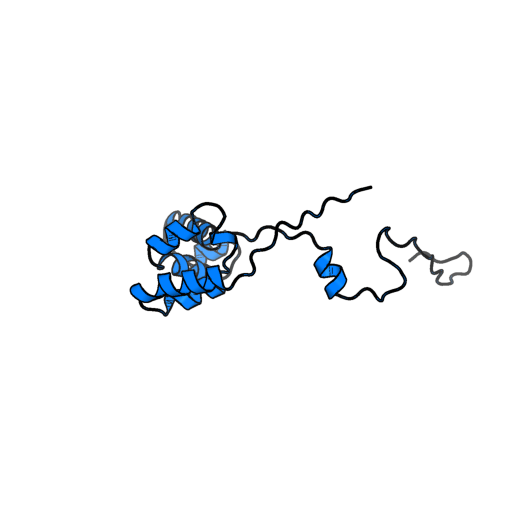 A N 1
ATOM 640 C CA . LEU A 1 80 ? 1.537 1.530 -6.550 1.00 96.75 80 LEU A CA 1
ATOM 641 C C . LEU A 1 80 ? 0.015 1.722 -6.543 1.00 96.75 80 LEU A C 1
ATOM 643 O O . LEU A 1 80 ? -0.462 2.851 -6.604 1.00 96.75 80 LEU A O 1
ATOM 647 N N . ASN A 1 81 ? -0.758 0.639 -6.432 1.00 96.62 81 ASN A N 1
ATOM 648 C CA . ASN A 1 81 ? -2.213 0.723 -6.368 1.00 96.62 81 ASN A CA 1
ATOM 649 C C . ASN A 1 81 ? -2.707 1.381 -5.070 1.00 96.62 81 ASN A C 1
ATOM 651 O O . ASN A 1 81 ? -3.747 2.028 -5.099 1.00 96.62 81 ASN A O 1
ATOM 655 N N . LEU A 1 82 ? -1.958 1.285 -3.960 1.00 96.06 82 LEU A N 1
ATOM 656 C CA . LEU A 1 82 ? -2.289 1.993 -2.713 1.00 96.06 82 LEU A CA 1
ATOM 657 C C . LEU A 1 82 ? -2.300 3.515 -2.886 1.00 96.06 82 LEU A C 1
ATOM 659 O O . LEU A 1 82 ? -3.035 4.205 -2.190 1.00 96.06 82 LEU A O 1
ATOM 663 N N . LEU A 1 83 ? -1.516 4.044 -3.827 1.00 96.19 83 LEU A N 1
ATOM 664 C CA . LEU A 1 83 ? -1.455 5.481 -4.101 1.00 96.19 83 LEU A CA 1
ATOM 665 C C . LEU A 1 83 ? -2.677 5.999 -4.874 1.00 96.19 83 LEU A C 1
ATOM 667 O O . LEU A 1 83 ? -2.774 7.196 -5.122 1.00 96.19 83 LEU A O 1
ATOM 671 N N . LYS A 1 84 ? -3.605 5.112 -5.257 1.00 95.19 84 LYS A N 1
ATOM 672 C CA . LYS A 1 84 ? -4.901 5.481 -5.843 1.00 95.19 84 LYS A CA 1
ATOM 673 C C . LYS A 1 84 ? -5.997 5.714 -4.803 1.00 95.19 84 LYS A C 1
ATOM 675 O O . LYS A 1 84 ? -7.111 6.048 -5.193 1.00 95.19 84 LYS A O 1
ATOM 680 N N . LEU A 1 85 ? -5.709 5.494 -3.518 1.00 94.69 85 LEU A N 1
ATOM 681 C CA . LEU A 1 85 ? -6.620 5.872 -2.439 1.00 94.69 85 LEU A CA 1
ATOM 682 C C . LEU A 1 85 ? -6.910 7.372 -2.486 1.00 94.69 85 LEU A C 1
ATOM 684 O O . LEU A 1 85 ? -6.134 8.151 -3.050 1.00 94.69 85 LEU A O 1
ATOM 688 N N . ASP A 1 86 ? -8.011 7.773 -1.857 1.00 93.81 86 ASP A N 1
ATOM 689 C CA . 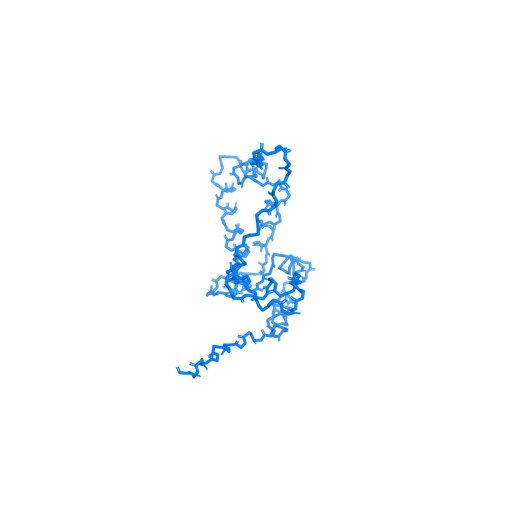ASP A 1 86 ? -8.336 9.187 -1.751 1.00 93.81 86 ASP A CA 1
ATOM 690 C C . ASP A 1 86 ? -7.186 10.002 -1.127 1.00 93.81 86 ASP A C 1
ATOM 692 O O . ASP A 1 86 ? -6.486 9.566 -0.204 1.00 93.81 86 ASP A O 1
ATOM 696 N N . LYS A 1 87 ? -6.980 11.221 -1.628 1.00 91.62 87 LYS A N 1
ATOM 697 C CA . LYS A 1 87 ? -5.870 12.076 -1.192 1.00 91.62 87 LYS A CA 1
ATOM 698 C C . LYS A 1 87 ? -5.984 12.438 0.285 1.00 91.62 87 LYS A C 1
ATOM 700 O O . LYS A 1 87 ? -4.953 12.530 0.952 1.00 91.62 87 LYS A O 1
ATOM 705 N N . ALA A 1 88 ? -7.199 12.619 0.812 1.00 91.25 88 ALA A N 1
ATOM 706 C CA . ALA A 1 88 ? -7.383 12.905 2.233 1.00 91.25 88 ALA A CA 1
ATOM 707 C C . ALA A 1 88 ? -6.905 11.727 3.094 1.00 91.25 88 ALA A C 1
ATOM 709 O O . ALA A 1 88 ? -6.227 11.933 4.100 1.00 91.25 88 ALA A O 1
ATOM 710 N N . ILE A 1 89 ? -7.167 10.497 2.644 1.00 91.94 89 ILE A N 1
ATOM 711 C CA . ILE A 1 89 ? -6.691 9.265 3.280 1.00 91.94 89 ILE A CA 1
ATOM 712 C C . ILE A 1 89 ? -5.169 9.174 3.232 1.00 91.94 89 ILE A C 1
ATOM 714 O O . ILE A 1 89 ? -4.534 8.927 4.257 1.00 91.94 89 ILE A O 1
ATOM 718 N N . ILE A 1 90 ? -4.567 9.398 2.064 1.00 93.69 90 ILE A N 1
ATOM 719 C CA . ILE A 1 90 ? -3.107 9.364 1.909 1.00 93.69 90 ILE A CA 1
ATOM 720 C C . ILE A 1 90 ? -2.450 10.385 2.847 1.00 93.69 90 ILE A C 1
ATOM 722 O O . ILE A 1 90 ? -1.527 10.035 3.583 1.00 93.69 90 ILE A O 1
ATOM 726 N N . ASN A 1 91 ? -2.964 11.616 2.886 1.00 93.25 91 ASN A N 1
ATOM 727 C CA . ASN A 1 91 ? -2.462 12.667 3.772 1.00 93.25 91 ASN A CA 1
ATOM 728 C C . ASN A 1 91 ? -2.632 12.297 5.251 1.00 93.25 91 ASN A C 1
ATOM 730 O O . ASN A 1 91 ? -1.701 12.466 6.039 1.00 93.25 91 ASN A O 1
ATOM 734 N N . TYR A 1 92 ? -3.787 11.742 5.624 1.00 91.50 92 TYR A N 1
ATOM 735 C CA . TYR A 1 92 ? -4.048 11.264 6.980 1.00 91.50 92 TYR A CA 1
ATOM 736 C C . TYR A 1 92 ? -3.065 10.163 7.402 1.00 91.50 92 TYR A C 1
ATOM 738 O O . TYR A 1 92 ? -2.535 10.214 8.510 1.00 91.50 92 TYR A O 1
ATOM 746 N N . LEU A 1 93 ? -2.776 9.202 6.518 1.00 91.00 93 LEU A N 1
ATOM 747 C CA . LEU A 1 93 ? -1.862 8.083 6.779 1.00 91.00 93 LEU A CA 1
ATOM 748 C C . LEU A 1 93 ? -0.383 8.488 6.772 1.00 91.00 93 LEU A C 1
ATOM 750 O O . LEU A 1 93 ? 0.446 7.783 7.352 1.00 91.00 93 LEU A O 1
ATOM 754 N N . LEU A 1 94 ? -0.029 9.581 6.097 1.00 92.31 94 LEU A N 1
ATOM 755 C CA . LEU A 1 94 ? 1.324 10.143 6.113 1.00 92.31 94 LEU A CA 1
ATOM 756 C C . LEU A 1 94 ? 1.589 11.015 7.342 1.00 92.31 94 LEU A C 1
ATOM 758 O O . LEU A 1 94 ? 2.753 11.175 7.719 1.00 92.31 94 LEU A O 1
ATOM 762 N N . LYS A 1 95 ? 0.536 11.552 7.964 1.00 89.50 95 LYS A N 1
ATOM 763 C CA . LYS A 1 95 ? 0.632 12.376 9.165 1.00 89.50 95 LYS A CA 1
ATOM 764 C C . LYS A 1 95 ? 1.096 11.539 10.364 1.00 89.50 95 LYS A C 1
ATOM 766 O O . LYS A 1 95 ? 0.490 10.530 10.710 1.00 89.50 95 LYS A O 1
ATOM 771 N N . ASP A 1 96 ? 2.160 11.980 11.028 1.00 81.81 96 ASP A N 1
ATOM 772 C CA . ASP A 1 96 ? 2.714 11.341 12.227 1.00 81.81 96 ASP A CA 1
ATOM 773 C C . ASP A 1 96 ? 3.003 9.830 12.040 1.00 81.81 96 ASP A C 1
ATOM 775 O O . ASP A 1 96 ? 3.616 9.406 11.052 1.00 81.81 96 ASP A O 1
ATOM 779 N N . LYS A 1 97 ? 2.592 9.009 13.017 1.00 81.75 97 LYS A N 1
ATOM 780 C CA . LYS A 1 97 ? 2.724 7.542 13.023 1.00 81.75 97 LYS A CA 1
ATOM 781 C C . LYS A 1 97 ? 1.420 6.820 12.658 1.00 81.75 97 LYS A C 1
ATOM 783 O O . LYS A 1 97 ? 1.333 5.606 12.816 1.00 81.75 97 LYS A O 1
ATOM 788 N N . THR A 1 98 ? 0.396 7.526 12.168 1.00 83.94 98 THR A N 1
ATOM 789 C CA . THR A 1 98 ? -0.938 6.940 11.921 1.00 83.94 98 THR A CA 1
ATOM 790 C C . THR A 1 98 ? -0.880 5.760 10.951 1.00 83.94 98 THR A C 1
ATOM 792 O O . THR A 1 98 ? -1.475 4.713 11.204 1.00 83.94 98 THR A O 1
ATOM 795 N N . GLY A 1 99 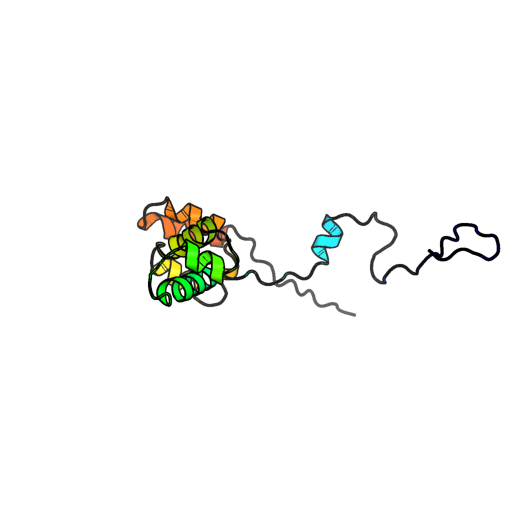? -0.112 5.883 9.868 1.00 82.12 99 GLY A N 1
ATOM 796 C CA . GLY A 1 99 ? 0.018 4.826 8.870 1.00 82.12 99 GLY A CA 1
ATOM 797 C C . GLY A 1 99 ? 0.749 3.571 9.356 1.00 82.12 99 GLY A C 1
ATOM 798 O O . GLY A 1 99 ? 0.594 2.521 8.742 1.00 82.12 99 GLY A O 1
ATOM 799 N N . GLU A 1 100 ? 1.494 3.625 10.467 1.00 87.94 100 GLU A N 1
ATOM 800 C CA . GLU A 1 100 ? 2.142 2.441 11.064 1.00 87.94 100 GLU A CA 1
ATOM 801 C C . GLU A 1 100 ? 1.113 1.487 11.694 1.00 87.94 100 GLU A C 1
ATOM 803 O O . GLU A 1 100 ? 1.351 0.282 11.815 1.00 87.94 100 GLU A O 1
ATOM 808 N N . TYR A 1 101 ? -0.076 1.994 12.033 1.00 86.62 101 TYR A N 1
ATOM 809 C CA . TYR A 1 101 ? -1.157 1.173 12.571 1.00 86.62 101 TYR A CA 1
ATOM 810 C C . TYR A 1 101 ? -1.891 0.367 11.499 1.00 86.62 101 TYR A C 1
ATOM 812 O O . TYR A 1 101 ? -2.681 -0.511 11.854 1.00 86.62 101 TYR A O 1
ATOM 820 N N . TYR A 1 102 ? -1.711 0.668 10.214 1.00 89.62 102 TYR A N 1
ATOM 821 C CA . TYR A 1 102 ? -2.454 0.024 9.134 1.00 89.62 102 TYR A CA 1
ATOM 822 C C . TYR A 1 102 ? -1.577 -0.968 8.388 1.00 89.62 102 TYR A C 1
ATOM 824 O O . TYR A 1 102 ? -0.411 -0.725 8.088 1.00 89.62 102 TYR A O 1
ATOM 832 N N . THR A 1 103 ? -2.164 -2.115 8.073 1.00 90.75 103 THR A N 1
ATOM 833 C CA . THR A 1 103 ? -1.534 -3.084 7.181 1.00 90.75 103 THR A CA 1
ATOM 834 C C . THR A 1 103 ? -1.881 -2.752 5.737 1.00 90.75 103 THR A C 1
ATOM 836 O O . THR A 1 103 ? -2.961 -2.244 5.448 1.00 90.75 103 THR A O 1
ATOM 839 N N . GLU A 1 104 ? -0.995 -3.095 4.804 1.00 92.94 104 GLU A N 1
ATOM 840 C CA . GLU A 1 104 ? -1.285 -2.955 3.371 1.00 92.94 104 GLU A CA 1
ATOM 841 C C . GLU A 1 104 ? -2.586 -3.661 2.973 1.00 92.94 104 GLU A C 1
ATOM 843 O O . GLU A 1 104 ? -3.354 -3.113 2.190 1.00 92.94 104 GLU A O 1
ATOM 848 N N . ARG A 1 105 ? -2.857 -4.849 3.529 1.00 91.69 105 ARG A N 1
ATOM 849 C CA . ARG A 1 105 ? -4.085 -5.589 3.225 1.00 91.69 105 ARG A CA 1
ATOM 850 C C . ARG A 1 105 ? -5.334 -4.762 3.534 1.00 91.69 105 ARG A C 1
ATOM 852 O O . ARG A 1 105 ? -6.163 -4.606 2.651 1.00 91.69 105 ARG A O 1
ATOM 859 N N . GLN A 1 106 ? -5.404 -4.170 4.730 1.00 92.00 106 GLN A N 1
ATOM 860 C CA . GLN A 1 106 ? -6.523 -3.303 5.121 1.00 92.00 106 GLN A CA 1
ATOM 861 C C . GLN A 1 106 ? -6.698 -2.137 4.146 1.00 92.00 106 GLN A C 1
ATOM 863 O O . GLN A 1 106 ? -7.812 -1.833 3.747 1.00 92.00 106 GLN A O 1
ATOM 868 N N . LEU A 1 107 ? -5.597 -1.510 3.727 1.00 93.69 107 LEU A N 1
ATOM 869 C CA . LEU A 1 107 ? -5.653 -0.381 2.799 1.00 93.69 107 LEU A CA 1
ATOM 870 C C . LEU A 1 107 ? -6.081 -0.792 1.386 1.00 93.69 107 LEU A C 1
ATOM 872 O O . LEU A 1 107 ? -6.712 -0.011 0.683 1.00 93.69 107 LEU A O 1
ATOM 876 N N . ARG A 1 108 ? -5.760 -2.014 0.955 1.00 94.06 108 ARG A N 1
ATOM 877 C CA . ARG A 1 108 ? -6.220 -2.533 -0.338 1.00 94.06 108 ARG A CA 1
ATOM 878 C C . ARG A 1 108 ? -7.697 -2.860 -0.355 1.00 94.06 108 ARG A C 1
ATOM 880 O O . ARG A 1 108 ? -8.301 -2.710 -1.410 1.00 94.06 108 ARG A O 1
ATOM 887 N N . ASP A 1 109 ? -8.256 -3.295 0.766 1.00 93.75 109 ASP A N 1
ATOM 888 C CA . ASP A 1 109 ? -9.688 -3.577 0.855 1.00 93.75 109 ASP A CA 1
ATOM 889 C C . ASP A 1 109 ? -10.505 -2.288 0.619 1.00 93.75 109 ASP A C 1
ATOM 891 O O . ASP A 1 109 ? -11.541 -2.325 -0.040 1.00 93.75 109 ASP A O 1
ATOM 895 N N . LEU A 1 110 ? -9.967 -1.126 1.015 1.00 93.62 110 LEU A N 1
ATOM 896 C CA . LEU A 1 110 ? -10.567 0.189 0.751 1.00 93.62 110 LEU A CA 1
ATOM 897 C C . LEU A 1 110 ? -10.609 0.561 -0.738 1.00 93.62 110 LEU A C 1
ATOM 899 O O . LEU A 1 110 ? -11.492 1.302 -1.151 1.00 93.62 110 LEU A O 1
ATOM 903 N N . LEU A 1 111 ? -9.687 0.052 -1.563 1.00 93.12 111 LEU A N 1
ATOM 904 C CA . LEU A 1 111 ? -9.642 0.386 -2.996 1.00 93.12 111 LEU A CA 1
ATOM 905 C C . LEU A 1 111 ? -10.853 -0.143 -3.775 1.00 93.12 111 LEU A C 1
ATOM 907 O O . LEU A 1 111 ? -11.085 0.300 -4.898 1.00 93.12 111 LEU A O 1
ATOM 911 N N . TYR A 1 112 ? -11.600 -1.092 -3.206 1.00 92.56 112 TYR A N 1
ATOM 912 C CA . TYR A 1 112 ? -12.835 -1.609 -3.795 1.00 92.56 112 TYR A CA 1
ATOM 913 C C . TYR A 1 112 ? -14.074 -0.803 -3.388 1.00 92.56 112 TYR A C 1
ATOM 915 O O . TYR A 1 112 ? -15.152 -1.051 -3.924 1.00 92.56 112 TYR A O 1
ATOM 923 N N . LEU A 1 113 ? -13.931 0.144 -2.457 1.00 92.62 113 LEU A N 1
ATOM 924 C CA . LEU A 1 113 ? -15.020 0.992 -1.990 1.00 92.62 113 LEU A CA 1
ATOM 925 C C . LEU A 1 113 ? -15.092 2.299 -2.796 1.00 92.62 113 LEU A C 1
ATOM 927 O O . LEU A 1 113 ? -14.049 2.823 -3.217 1.00 92.62 113 LEU A O 1
ATOM 931 N N . PRO A 1 114 ? -16.299 2.871 -2.967 1.00 92.12 114 PRO A N 1
ATOM 932 C CA . PRO A 1 114 ? -16.464 4.231 -3.468 1.00 92.12 114 PRO A CA 1
ATOM 933 C C . PRO A 1 114 ? -15.670 5.224 -2.615 1.00 92.12 114 PRO A C 1
ATOM 935 O O . PRO A 1 114 ? -15.587 5.063 -1.398 1.00 92.12 114 PRO A O 1
ATOM 938 N N . ILE A 1 115 ? -15.124 6.273 -3.238 1.00 88.88 115 ILE A N 1
ATOM 939 C CA . ILE A 1 115 ? -14.282 7.286 -2.572 1.00 88.88 115 ILE A CA 1
ATOM 940 C C . ILE A 1 115 ? -14.954 7.836 -1.299 1.00 88.88 115 ILE A C 1
ATOM 942 O O . ILE A 1 115 ? -14.312 7.901 -0.252 1.00 88.88 115 ILE A O 1
ATOM 946 N N . ASP A 1 116 ? -16.258 8.119 -1.360 1.00 86.81 116 ASP A N 1
ATOM 947 C CA . ASP A 1 116 ? -17.047 8.680 -0.252 1.00 86.81 116 ASP A CA 1
ATOM 948 C C . ASP A 1 116 ? -17.183 7.739 0.962 1.00 86.81 116 ASP A C 1
ATOM 950 O O . ASP A 1 116 ? -17.470 8.174 2.082 1.00 86.81 116 ASP A O 1
ATOM 954 N N . GLU A 1 117 ? -16.982 6.435 0.761 1.00 91.44 117 GLU A N 1
ATOM 955 C CA . GLU A 1 117 ? -17.072 5.415 1.810 1.00 91.44 117 GLU A CA 1
ATOM 956 C C . GLU A 1 117 ? -15.706 5.047 2.396 1.00 91.44 117 GLU A C 1
ATOM 958 O O . GLU A 1 117 ? -15.632 4.605 3.546 1.00 91.44 117 GLU A O 1
ATOM 963 N N . GLN A 1 118 ? -14.616 5.275 1.654 1.00 89.94 118 GLN A N 1
ATOM 964 C CA . GLN A 1 118 ? -13.267 4.892 2.082 1.00 89.94 118 GLN A CA 1
ATOM 965 C C . GLN A 1 118 ? -12.870 5.553 3.410 1.00 89.94 118 GLN A C 1
ATOM 967 O O . GLN A 1 118 ? -12.277 4.902 4.274 1.00 89.94 118 GLN A O 1
ATOM 972 N N . PHE A 1 119 ? -13.212 6.832 3.598 1.00 88.62 119 PHE A N 1
ATOM 973 C CA . PHE A 1 119 ? -12.841 7.564 4.812 1.00 88.62 119 PHE A CA 1
ATOM 974 C C . PHE A 1 119 ? -13.602 7.054 6.045 1.00 88.62 119 PHE A C 1
ATOM 976 O O . PHE A 1 119 ? -12.997 6.824 7.091 1.00 88.62 119 PHE A O 1
ATOM 983 N N . LYS A 1 120 ? -14.905 6.770 5.899 1.00 89.69 120 LYS A N 1
ATOM 984 C CA . LYS A 1 120 ? -15.738 6.198 6.973 1.00 89.69 120 LYS A CA 1
ATOM 985 C C . LYS A 1 120 ? -15.190 4.856 7.451 1.00 89.69 120 LYS A C 1
ATOM 987 O O . LYS A 1 120 ? -15.205 4.558 8.643 1.00 89.69 120 LYS A O 1
ATOM 992 N N . GLU A 1 121 ? -14.702 4.034 6.528 1.00 90.50 121 GLU A N 1
ATOM 993 C CA . GLU A 1 121 ? -14.152 2.726 6.873 1.00 90.50 121 GLU A CA 1
ATOM 994 C C . GLU A 1 121 ? -12.808 2.843 7.606 1.00 90.50 121 GLU A C 1
ATOM 996 O O . GLU A 1 121 ? -12.552 2.108 8.562 1.00 90.50 121 GLU A O 1
ATOM 1001 N N . ILE A 1 122 ? -11.978 3.825 7.244 1.00 89.12 122 ILE A N 1
ATOM 1002 C CA . ILE A 1 122 ? -10.765 4.147 8.006 1.00 89.12 122 ILE A CA 1
ATOM 1003 C C . ILE A 1 122 ? -11.089 4.589 9.431 1.00 89.12 122 ILE A C 1
ATOM 1005 O O . ILE A 1 122 ? -10.421 4.132 10.360 1.00 89.12 122 ILE A O 1
ATOM 1009 N N . GLU A 1 123 ? -12.113 5.418 9.629 1.00 87.00 123 GLU A N 1
ATOM 1010 C CA . GLU A 1 123 ? -12.539 5.833 10.971 1.00 87.00 123 GLU A CA 1
ATOM 1011 C C . GLU A 1 123 ? -12.976 4.633 11.819 1.00 87.00 123 GLU A C 1
ATOM 1013 O O . GLU A 1 123 ? -12.542 4.490 12.965 1.00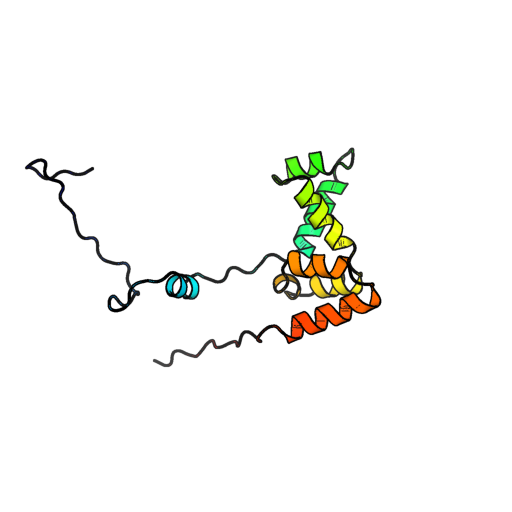 87.00 123 GLU A O 1
ATOM 1018 N N . LYS A 1 124 ? -13.755 3.704 11.248 1.00 89.06 124 LYS A N 1
ATOM 1019 C CA . LYS A 1 124 ? -14.111 2.449 11.932 1.00 89.06 124 LYS A CA 1
ATOM 1020 C C . LYS A 1 124 ? -12.875 1.622 12.285 1.00 89.06 124 LYS A C 1
ATOM 1022 O O . LYS A 1 124 ? -12.752 1.146 13.415 1.00 89.06 124 LYS A O 1
ATOM 1027 N N . LEU A 1 125 ? -11.936 1.465 11.350 1.00 86.19 125 LEU A N 1
ATOM 1028 C CA . LEU A 1 125 ? -10.690 0.729 11.583 1.00 86.19 125 LEU A CA 1
ATOM 1029 C C . LEU A 1 125 ? -9.820 1.384 12.659 1.00 86.19 125 LEU A C 1
ATOM 1031 O O . LEU A 1 125 ? -9.131 0.671 13.390 1.00 86.19 125 LEU A O 1
ATOM 1035 N N . HIS A 1 126 ? -9.839 2.710 12.767 1.00 84.19 126 HIS A N 1
ATOM 1036 C CA . HIS A 1 126 ? -9.147 3.435 13.824 1.00 84.19 126 HIS A CA 1
ATOM 1037 C C . HIS A 1 126 ? -9.791 3.164 15.190 1.00 84.19 126 HIS A C 1
ATOM 1039 O O . HIS A 1 126 ? -9.096 2.752 16.115 1.00 84.19 126 HIS A O 1
ATOM 1045 N N . ASN A 1 127 ? -11.117 3.293 15.279 1.00 80.50 127 ASN A N 1
ATOM 1046 C CA . ASN A 1 127 ? -11.879 3.123 16.522 1.00 80.50 127 ASN A CA 1
ATOM 1047 C C . ASN A 1 127 ? -11.951 1.667 17.012 1.00 80.50 127 ASN A C 1
ATOM 1049 O O . ASN A 1 127 ? -12.117 1.420 18.202 1.00 80.50 127 ASN A O 1
ATOM 1053 N N . SER A 1 128 ? -11.827 0.693 16.107 1.00 75.19 128 SER A N 1
ATOM 1054 C CA . SER A 1 128 ? -11.819 -0.739 16.448 1.00 75.19 128 SER A CA 1
ATOM 1055 C C . SER A 1 128 ? -10.490 -1.234 17.027 1.00 75.19 128 SER A C 1
ATOM 1057 O O . SER A 1 128 ? -10.425 -2.351 17.549 1.00 75.19 128 SER A O 1
ATOM 1059 N N . LYS A 1 129 ? -9.414 -0.441 16.932 1.00 64.44 129 LYS A N 1
ATOM 1060 C CA . LYS A 1 129 ? -8.134 -0.815 17.533 1.00 64.44 129 LYS A CA 1
ATOM 1061 C C . LYS A 1 129 ? -8.210 -0.559 19.034 1.00 64.44 129 LYS A C 1
ATOM 1063 O O . LYS A 1 129 ? -8.584 0.545 19.429 1.00 64.44 129 LYS A O 1
ATOM 1068 N N . PRO A 1 130 ? -7.833 -1.533 19.880 1.00 51.94 130 PRO A N 1
ATOM 1069 C CA . PRO A 1 130 ? -7.628 -1.233 21.282 1.00 51.94 130 PRO A CA 1
ATOM 1070 C C . PRO A 1 130 ? -6.577 -0.128 21.347 1.00 51.94 130 PRO A C 1
ATOM 1072 O O . PRO A 1 130 ? -5.504 -0.252 20.752 1.00 51.94 130 PRO A O 1
ATOM 1075 N N . ILE A 1 131 ? -6.918 0.963 22.032 1.00 51.16 131 ILE A N 1
ATOM 1076 C CA . ILE A 1 131 ? -5.949 1.931 22.531 1.00 51.16 131 ILE A CA 1
ATOM 1077 C C . ILE A 1 131 ? -4.931 1.066 23.266 1.00 51.16 131 ILE A C 1
ATOM 1079 O O . ILE A 1 131 ? -5.260 0.499 24.308 1.00 51.16 131 ILE A O 1
ATOM 1083 N N . GLU A 1 132 ? -3.752 0.847 22.681 1.00 48.44 132 GLU A N 1
ATOM 1084 C CA . GLU A 1 132 ? -2.657 0.215 23.399 1.00 48.44 132 GLU A CA 1
ATOM 1085 C C . GLU A 1 132 ? -2.318 1.187 24.515 1.00 48.44 132 GLU A C 1
ATOM 1087 O O . GLU A 1 132 ? -1.601 2.171 24.344 1.00 48.44 132 GLU A O 1
ATOM 1092 N N . SER A 1 133 ? -2.968 0.933 25.648 1.00 40.12 133 SER A N 1
ATOM 1093 C CA . SER A 1 133 ? -2.693 1.496 26.942 1.00 40.12 133 SER A CA 1
ATOM 1094 C C . SER A 1 133 ? -1.187 1.548 27.084 1.00 40.12 133 SER A C 1
ATOM 1096 O O . SER A 1 133 ? -0.515 0.514 27.138 1.00 40.12 133 SER A O 1
ATOM 1098 N N . SER A 1 134 ? -0.688 2.771 27.159 1.00 35.22 134 SER A N 1
ATOM 1099 C CA . SER A 1 134 ? 0.515 3.155 27.868 1.00 35.22 134 SER A CA 1
ATOM 1100 C C . SER A 1 134 ? 0.444 2.644 29.314 1.00 35.22 134 SER A C 1
ATOM 1102 O O . SER A 1 134 ? 0.351 3.421 30.254 1.00 35.22 134 SER A O 1
ATOM 1104 N N . ASN A 1 135 ? 0.472 1.328 29.508 1.00 38.44 135 ASN A N 1
ATOM 1105 C CA . ASN A 1 135 ? 0.721 0.689 30.787 1.00 38.44 135 ASN A CA 1
ATOM 1106 C C . ASN A 1 135 ? 2.221 0.431 30.861 1.00 38.44 135 ASN A C 1
ATOM 1108 O O . ASN A 1 135 ? 2.690 -0.703 30.926 1.00 38.44 135 ASN A O 1
ATOM 1112 N N . PHE A 1 136 ? 2.985 1.523 30.868 1.00 37.91 136 PHE A N 1
ATOM 1113 C CA . PHE A 1 136 ? 4.260 1.525 31.566 1.00 37.91 136 PHE A CA 1
ATOM 1114 C C . PHE A 1 136 ? 3.908 1.599 33.056 1.00 37.91 136 PHE A C 1
ATOM 1116 O O . PHE A 1 136 ? 3.927 2.661 33.671 1.00 37.91 136 PHE A O 1
ATOM 1123 N N . SER A 1 137 ? 3.455 0.470 33.611 1.00 35.84 137 SER A N 1
ATOM 1124 C CA . SER A 1 137 ? 3.263 0.350 35.050 1.00 35.84 137 SER A CA 1
ATOM 1125 C C . SER A 1 137 ? 4.641 0.473 35.678 1.00 35.84 137 SER A C 1
ATOM 1127 O O . SER A 1 137 ? 5.494 -0.398 35.495 1.00 35.84 137 SER A O 1
ATOM 1129 N N . LEU A 1 138 ? 4.844 1.589 36.375 1.00 38.25 138 LEU A N 1
ATOM 1130 C CA . LEU A 1 138 ? 5.921 1.813 37.325 1.00 38.25 138 LEU A CA 1
ATOM 1131 C C . LEU A 1 138 ? 6.182 0.514 38.091 1.00 38.25 138 LEU A C 1
ATOM 1133 O O . LEU A 1 138 ? 5.333 0.054 38.855 1.00 38.25 138 LEU A O 1
ATOM 1137 N N . LYS A 1 139 ? 7.360 -0.080 37.886 1.00 36.72 139 LYS A N 1
ATOM 1138 C CA . LYS A 1 139 ? 7.933 -0.949 38.907 1.00 36.72 139 LYS A CA 1
ATOM 1139 C C . LYS A 1 139 ? 8.277 -0.032 40.076 1.00 36.72 139 LYS A C 1
ATOM 1141 O O . LYS A 1 139 ? 9.292 0.653 40.043 1.00 36.72 139 LYS A O 1
ATOM 1146 N N . GLN A 1 140 ? 7.374 0.039 41.049 1.00 39.12 140 GLN A N 1
ATOM 1147 C CA . GLN A 1 140 ? 7.749 0.378 42.412 1.00 39.12 140 GLN A CA 1
ATOM 1148 C C . GLN A 1 140 ? 8.529 -0.816 42.963 1.00 39.12 140 GLN A C 1
ATOM 1150 O O . GLN A 1 140 ? 7.944 -1.878 43.163 1.00 39.12 140 GLN A O 1
ATOM 1155 N N . THR A 1 141 ? 9.830 -0.631 43.153 1.00 39.09 141 THR A N 1
ATOM 1156 C CA . THR A 1 141 ? 10.658 -1.287 44.175 1.00 39.09 141 THR A CA 1
ATOM 1157 C C . THR A 1 141 ? 11.823 -0.365 44.462 1.00 39.09 141 THR A C 1
ATOM 1159 O O . THR A 1 141 ? 12.483 0.010 43.464 1.00 39.09 141 THR A O 1
#